Protein AF-A0A6N9TTR0-F1 (afdb_monomer)

Foldseek 3Di:
DVVVVVCVVVVQVVQVVVLVVVVVVCVVVVHDDPDRDRDDDD

Radius of gyration: 13.27 Å; Cα contacts (8 Å, |Δi|>4): 15; chains: 1; bounding box: 35×8×32 Å

Solvent-accessible surface area (backbone atoms only — not comparable to full-atom values): 2655 Å² to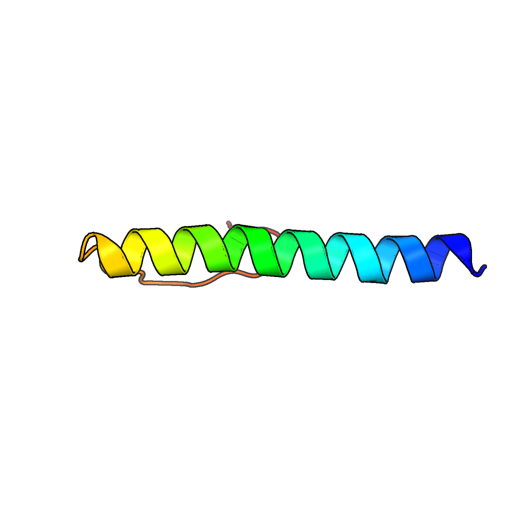tal; per-residue (Å²): 114,67,65,60,54,52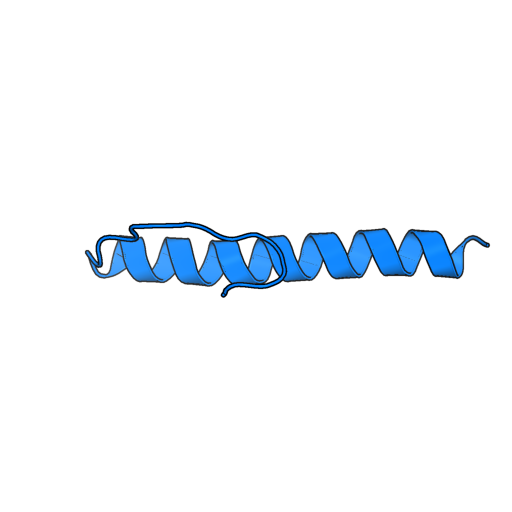,48,54,54,51,51,54,50,50,47,49,54,52,47,49,48,53,52,53,50,35,50,74,72,70,46,86,80,90,74,88,66,82,84,76,70,135

pLDDT: mean 89.94, std 8.56, range [57.19, 96.31]

InterPro domains:
  IPR004387 Peptidase M50, putative membrane-associated zinc metallopeptidase [PTHR42837] (2-42)
  IPR008915 Peptidase M50 [PF02163] (7-42)

Organism: Dissulfurirhabdus thermomarina (NCBI:txid1765737)

Mean predicted aligned error: 4.18 Å

Sequence (42 aa):
MTTFWSFLLVLSGLIFVHEFGHFLVARAFGIRVLKFSLGFGP

Structure (mmCIF, N/CA/C/O backbone):
data_AF-A0A6N9TTR0-F1
#
_entry.id   AF-A0A6N9TTR0-F1
#
loop_
_atom_site.group_PDB
_atom_site.id
_atom_site.type_symbol
_atom_site.label_atom_id
_atom_site.label_alt_id
_atom_site.label_comp_id
_atom_site.label_asym_id
_atom_site.label_entity_id
_atom_site.label_seq_id
_atom_site.pdbx_PDB_ins_code
_atom_site.Cartn_x
_atom_site.Cartn_y
_atom_site.Cartn_z
_atom_site.occupancy
_atom_site.B_iso_or_equiv
_atom_site.auth_seq_id
_atom_site.auth_comp_id
_atom_site.auth_asym_id
_atom_site.auth_atom_id
_atom_site.pdbx_PDB_model_num
ATOM 1 N N . MET A 1 1 ? 18.226 1.115 -19.453 1.00 75.12 1 MET A N 1
ATOM 2 C CA . MET A 1 1 ? 17.920 2.216 -18.510 1.00 75.12 1 MET A CA 1
ATOM 3 C C . MET A 1 1 ? 16.432 2.529 -18.455 1.00 75.12 1 MET A C 1
ATOM 5 O O . MET A 1 1 ? 15.909 2.651 -17.361 1.00 75.12 1 MET A O 1
ATOM 9 N N . THR A 1 2 ? 15.727 2.590 -19.587 1.00 92.81 2 THR A N 1
ATOM 10 C CA . THR A 1 2 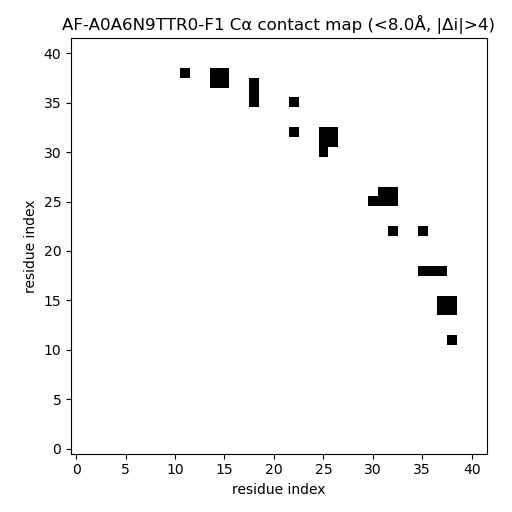? 14.263 2.780 -19.634 1.00 92.81 2 THR A CA 1
ATOM 11 C C . THR A 1 2 ? 13.484 1.714 -18.856 1.00 92.81 2 THR A C 1
ATOM 13 O O . THR A 1 2 ? 12.654 2.060 -18.030 1.00 92.81 2 THR A O 1
ATOM 16 N N . THR A 1 3 ? 13.814 0.431 -19.031 1.00 93.00 3 THR A N 1
ATOM 17 C CA . THR A 1 3 ? 13.174 -0.700 -18.332 1.00 93.00 3 THR A CA 1
ATOM 18 C C . THR A 1 3 ? 13.225 -0.600 -16.812 1.00 93.00 3 THR A C 1
ATOM 20 O O . THR A 1 3 ? 12.245 -0.927 -16.154 1.00 93.00 3 THR A O 1
ATOM 23 N N . PHE A 1 4 ? 14.334 -0.120 -16.250 1.00 95.38 4 PHE A N 1
ATOM 24 C CA . PHE A 1 4 ? 14.482 0.052 -14.804 1.00 95.38 4 PHE A CA 1
ATOM 25 C C . PHE A 1 4 ? 13.518 1.116 -14.259 1.00 95.38 4 PHE A C 1
ATOM 27 O O . PHE A 1 4 ? 1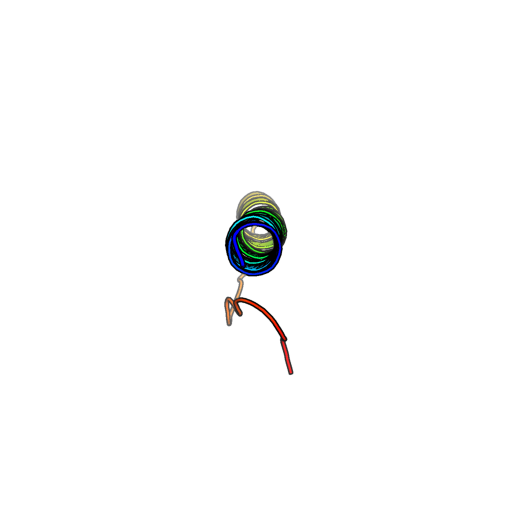2.816 0.883 -13.278 1.00 95.38 4 PHE A O 1
ATOM 34 N N . TRP A 1 5 ? 13.423 2.257 -14.945 1.00 95.88 5 TRP A N 1
ATOM 35 C CA . TRP A 1 5 ? 12.494 3.326 -14.578 1.00 95.88 5 TRP A CA 1
ATOM 36 C C . TRP A 1 5 ? 11.033 2.928 -14.790 1.00 95.88 5 TRP A C 1
ATOM 38 O O . TRP A 1 5 ? 10.197 3.183 -13.926 1.00 95.88 5 TRP A O 1
ATOM 48 N N . SER A 1 6 ? 10.726 2.248 -15.898 1.00 95.31 6 SER A N 1
ATOM 49 C CA . SER A 1 6 ? 9.390 1.704 -16.153 1.00 95.31 6 SER A CA 1
ATOM 50 C C . SER A 1 6 ? 8.978 0.694 -15.082 1.00 95.31 6 SER A C 1
ATOM 52 O O . SER A 1 6 ? 7.848 0.743 -14.607 1.00 95.31 6 SER A O 1
ATOM 54 N N . PHE A 1 7 ? 9.894 -0.181 -14.657 1.00 95.06 7 PHE A N 1
ATOM 55 C CA . PHE A 1 7 ? 9.646 -1.142 -13.585 1.00 95.06 7 PHE A CA 1
ATOM 56 C C . PHE A 1 7 ? 9.298 -0.447 -12.265 1.00 95.06 7 PHE A C 1
ATOM 58 O O . PHE A 1 7 ? 8.276 -0.764 -11.665 1.00 95.06 7 PHE A O 1
ATOM 65 N N . LEU A 1 8 ? 10.095 0.541 -11.846 1.00 95.12 8 LEU A N 1
ATOM 66 C CA . LEU A 1 8 ? 9.840 1.313 -10.626 1.00 95.12 8 LEU A CA 1
ATOM 67 C C . LEU A 1 8 ? 8.490 2.038 -10.661 1.00 95.12 8 LEU A C 1
ATOM 69 O O . LEU A 1 8 ? 7.749 1.996 -9.680 1.00 95.12 8 LEU A O 1
ATOM 73 N N . LEU A 1 9 ? 8.149 2.674 -11.783 1.00 95.38 9 LEU A N 1
ATOM 74 C CA . LEU A 1 9 ? 6.879 3.391 -11.936 1.00 95.38 9 LEU A CA 1
ATOM 75 C C . LEU A 1 9 ? 5.672 2.452 -11.870 1.00 95.38 9 LEU A C 1
ATOM 77 O O . LEU A 1 9 ? 4.709 2.733 -11.160 1.00 95.38 9 LEU A O 1
ATOM 81 N N . VAL A 1 10 ? 5.727 1.325 -12.578 1.00 96.00 10 VAL A N 1
ATOM 82 C CA . VAL A 1 10 ? 4.618 0.364 -12.590 1.00 96.00 10 VAL A CA 1
ATOM 83 C C . VAL A 1 10 ? 4.483 -0.317 -11.234 1.00 96.00 10 VAL A C 1
ATOM 85 O O . VAL A 1 10 ? 3.374 -0.415 -10.717 1.00 96.00 10 VAL A O 1
ATOM 88 N N . LEU A 1 11 ? 5.592 -0.756 -10.632 1.00 94.56 11 LEU A N 1
ATOM 89 C CA . LEU A 1 11 ? 5.557 -1.458 -9.353 1.00 94.56 11 LEU A CA 1
ATOM 90 C C . LEU A 1 11 ? 5.074 -0.546 -8.218 1.00 94.56 11 LEU A C 1
ATOM 92 O O . LEU A 1 11 ? 4.216 -0.953 -7.441 1.00 94.56 11 LEU A O 1
ATOM 96 N N . SER A 1 12 ? 5.564 0.696 -8.148 1.00 92.44 12 SER A N 1
ATOM 97 C CA . SER A 1 12 ? 5.101 1.669 -7.145 1.00 92.44 12 SER A CA 1
ATOM 98 C C . SER A 1 12 ? 3.619 2.013 -7.312 1.00 92.44 12 SER A C 1
ATOM 100 O O . SER A 1 12 ? 2.880 2.015 -6.328 1.00 92.44 12 SER A O 1
ATOM 102 N N . GLY A 1 13 ? 3.158 2.227 -8.550 1.00 95.19 13 GLY A N 1
ATOM 103 C CA . GLY A 1 13 ? 1.744 2.464 -8.839 1.00 95.19 13 GLY A CA 1
ATOM 104 C C . GLY A 1 13 ? 0.855 1.267 -8.489 1.00 95.19 13 GLY A C 1
ATOM 105 O O . GLY A 1 13 ? -0.205 1.443 -7.890 1.00 95.19 13 GLY A O 1
ATOM 106 N N . LEU A 1 14 ? 1.297 0.047 -8.804 1.00 94.69 14 LEU A N 1
ATOM 107 C CA . LEU A 1 14 ? 0.574 -1.185 -8.482 1.00 94.69 14 LEU A CA 1
ATOM 108 C C . LEU A 1 14 ? 0.402 -1.358 -6.969 1.00 94.69 14 LEU A C 1
ATOM 110 O O . LEU A 1 14 ? -0.708 -1.625 -6.512 1.00 94.69 14 LEU A O 1
ATOM 114 N N . ILE A 1 15 ? 1.485 -1.182 -6.206 1.00 93.31 15 ILE A N 1
ATOM 115 C CA . ILE A 1 15 ? 1.477 -1.285 -4.741 1.00 93.31 15 ILE A CA 1
ATOM 116 C C . ILE A 1 15 ? 0.535 -0.234 -4.141 1.00 93.31 15 ILE A C 1
ATOM 118 O O . ILE A 1 15 ? -0.327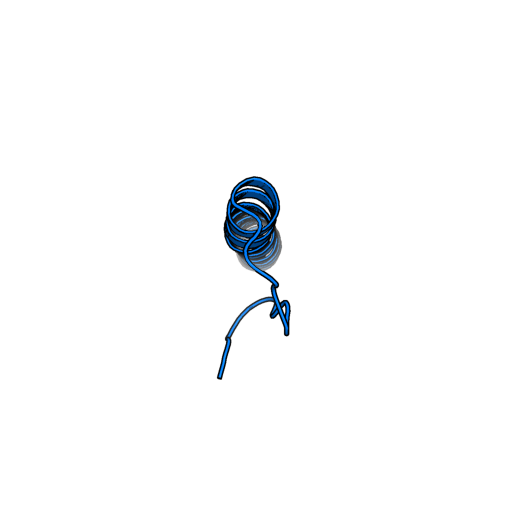 -0.575 -3.332 1.00 93.31 15 ILE A O 1
ATOM 122 N N . PHE A 1 16 ? 0.613 1.011 -4.621 1.00 93.25 16 PHE A N 1
ATOM 123 C CA . PHE A 1 16 ? -0.279 2.086 -4.189 1.00 93.25 16 PHE A CA 1
ATOM 124 C C . PHE A 1 16 ? -1.753 1.734 -4.386 1.00 93.25 16 PHE A C 1
ATOM 126 O O . PHE A 1 16 ? -2.546 1.838 -3.450 1.00 93.25 16 PHE A O 1
ATOM 133 N N . VAL A 1 17 ? -2.129 1.291 -5.589 1.00 95.50 17 VAL A N 1
ATOM 134 C CA . VAL A 1 17 ? -3.520 0.925 -5.888 1.00 95.50 17 VAL A CA 1
ATOM 135 C C . VAL A 1 17 ? -3.961 -0.288 -5.064 1.00 95.50 17 VAL A C 1
ATOM 137 O O . VAL A 1 17 ? -5.099 -0.324 -4.598 1.00 95.50 17 VAL A O 1
ATOM 140 N N . HIS A 1 18 ? -3.074 -1.260 -4.845 1.00 93.00 18 HIS A N 1
ATOM 141 C CA . HIS A 1 18 ? 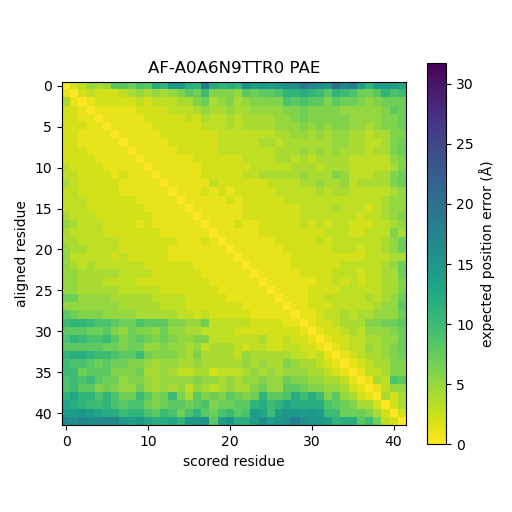-3.363 -2.453 -4.051 1.00 93.00 18 HIS A CA 1
ATOM 142 C C . HIS A 1 18 ? -3.688 -2.112 -2.591 1.00 93.00 18 HIS A C 1
ATOM 144 O O . HIS A 1 18 ? -4.751 -2.479 -2.085 1.00 93.00 18 HIS A O 1
ATOM 150 N N . GLU A 1 19 ? -2.804 -1.376 -1.918 1.00 93.50 19 GLU A N 1
ATOM 151 C CA . GLU A 1 19 ? -2.996 -0.986 -0.518 1.00 93.50 19 GLU A CA 1
ATOM 152 C C . GLU A 1 19 ? -4.175 -0.019 -0.370 1.00 93.50 19 GLU A C 1
ATOM 154 O O . GLU A 1 19 ? -4.986 -0.161 0.550 1.00 93.50 19 GLU A O 1
ATOM 159 N N . PHE A 1 20 ? -4.348 0.905 -1.321 1.00 92.50 20 PHE A N 1
ATOM 160 C CA . PHE A 1 20 ? -5.508 1.793 -1.355 1.00 92.50 20 PHE A CA 1
ATOM 161 C C . PHE A 1 20 ? -6.827 1.020 -1.489 1.00 92.50 20 PHE A C 1
ATOM 163 O O . PHE A 1 20 ? -7.809 1.368 -0.833 1.00 92.50 20 PHE A O 1
ATOM 170 N N . GLY A 1 21 ? -6.847 -0.060 -2.275 1.00 94.06 21 GLY A N 1
ATOM 171 C CA . GLY A 1 21 ? -7.988 -0.968 -2.378 1.00 94.06 21 GLY A CA 1
ATOM 172 C C . GLY A 1 21 ? -8.358 -1.595 -1.032 1.00 94.06 21 GLY A C 1
ATOM 173 O O . GLY A 1 21 ? -9.521 -1.528 -0.628 1.00 94.06 21 GLY A O 1
ATOM 174 N N . HIS A 1 22 ? -7.375 -2.117 -0.291 1.00 93.31 22 HIS A N 1
ATOM 175 C CA . HIS A 1 22 ? -7.596 -2.646 1.064 1.00 93.31 22 HIS A CA 1
ATOM 176 C C . HIS A 1 22 ? -8.154 -1.590 2.011 1.00 93.31 22 HIS A C 1
ATOM 178 O O . HIS A 1 22 ? -9.103 -1.860 2.747 1.00 93.31 22 HIS A O 1
ATOM 184 N N . PHE A 1 23 ? -7.611 -0.372 1.968 1.00 92.94 23 PHE A N 1
ATOM 185 C CA . PHE A 1 23 ? -8.112 0.740 2.772 1.00 92.94 23 PHE A CA 1
ATOM 186 C C . PHE A 1 23 ? -9.566 1.085 2.438 1.00 92.94 23 PHE A C 1
ATOM 188 O O . PHE A 1 23 ? -10.384 1.276 3.341 1.00 92.94 23 PHE A O 1
ATOM 195 N N . LEU A 1 24 ? -9.903 1.148 1.149 1.00 94.25 24 LEU A N 1
ATOM 196 C CA . LEU A 1 24 ? -11.239 1.514 0.692 1.00 94.25 24 LEU A CA 1
ATOM 197 C C . LEU A 1 24 ? -12.272 0.450 1.078 1.00 94.25 24 LEU A C 1
ATOM 199 O O . LEU A 1 24 ? -13.349 0.795 1.566 1.00 94.25 24 LEU A O 1
ATOM 203 N N . VAL A 1 25 ? -11.916 -0.830 0.932 1.00 95.50 25 VAL A N 1
ATOM 204 C CA . VAL A 1 25 ? -12.733 -1.966 1.377 1.00 95.50 25 VAL A CA 1
ATOM 205 C C . VAL A 1 25 ? -12.904 -1.931 2.895 1.00 95.50 25 VAL A C 1
ATOM 207 O O . VAL A 1 25 ? -14.035 -1.925 3.373 1.00 95.50 25 VAL A O 1
ATOM 210 N N . ALA A 1 26 ? -11.821 -1.807 3.667 1.00 94.81 26 ALA A N 1
ATOM 211 C CA . ALA A 1 26 ? -11.898 -1.709 5.125 1.00 94.81 26 ALA A CA 1
ATOM 212 C C . ALA A 1 26 ? -12.824 -0.562 5.569 1.00 94.81 26 ALA A C 1
ATOM 214 O O . ALA A 1 26 ? -13.692 -0.759 6.422 1.00 94.81 26 ALA A O 1
ATOM 215 N N . ARG A 1 27 ? -12.719 0.609 4.926 1.00 93.38 27 ARG A N 1
ATOM 216 C CA . ARG A 1 27 ? -13.591 1.757 5.200 1.00 93.38 27 ARG A CA 1
ATOM 217 C C . ARG A 1 27 ? -15.053 1.482 4.842 1.00 93.38 27 ARG A C 1
ATOM 219 O O . ARG A 1 27 ? -15.935 1.885 5.596 1.00 93.38 27 ARG A O 1
ATOM 226 N N . ALA A 1 28 ? -15.314 0.800 3.728 1.00 95.69 28 ALA A N 1
ATOM 227 C CA . ALA A 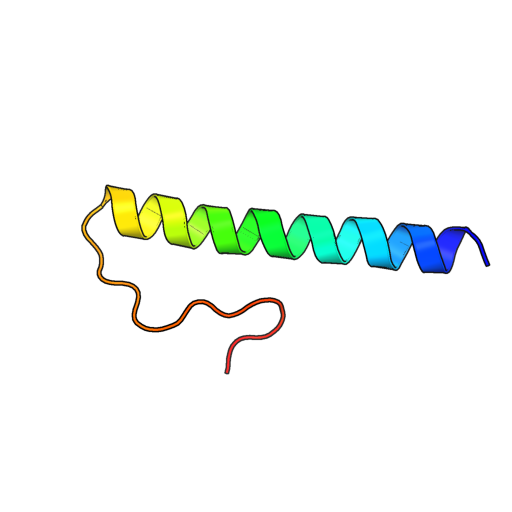1 28 ? -16.667 0.440 3.301 1.00 95.69 28 ALA A CA 1
ATOM 228 C C . ALA A 1 28 ? -17.354 -0.533 4.276 1.00 95.69 28 ALA A C 1
ATOM 230 O O . ALA A 1 28 ? -18.557 -0.425 4.497 1.00 95.69 28 ALA A O 1
ATOM 231 N N . PHE A 1 29 ? -16.592 -1.424 4.914 1.00 96.31 29 PHE A N 1
ATOM 232 C CA . PHE A 1 29 ? -17.085 -2.344 5.946 1.00 96.31 29 PHE A CA 1
ATOM 233 C C . PHE A 1 29 ? -17.061 -1.753 7.370 1.00 96.31 29 PHE A C 1
ATOM 235 O O . PHE A 1 29 ? -17.301 -2.469 8.339 1.00 96.31 29 PHE A O 1
ATOM 242 N N . GLY A 1 30 ? -16.773 -0.454 7.526 1.00 92.75 30 GLY A N 1
ATOM 243 C CA . GLY A 1 30 ? -16.738 0.211 8.835 1.00 92.75 30 GLY A CA 1
ATOM 244 C C . GLY A 1 30 ? -15.545 -0.184 9.716 1.00 92.75 30 GLY A C 1
ATOM 245 O O . GLY A 1 30 ? -15.537 0.105 10.913 1.00 92.75 30 GLY A O 1
ATOM 246 N N . ILE A 1 31 ? -14.525 -0.825 9.143 1.00 94.06 31 ILE A N 1
ATOM 247 C CA . ILE A 1 31 ? -13.304 -1.217 9.847 1.00 94.06 31 ILE A CA 1
ATOM 248 C C . ILE A 1 31 ? -12.417 0.023 10.006 1.00 94.06 31 ILE A C 1
ATOM 250 O O . ILE A 1 31 ? -12.032 0.676 9.034 1.00 94.06 31 ILE A O 1
ATOM 254 N N . ARG A 1 32 ? -12.067 0.357 11.254 1.00 88.00 32 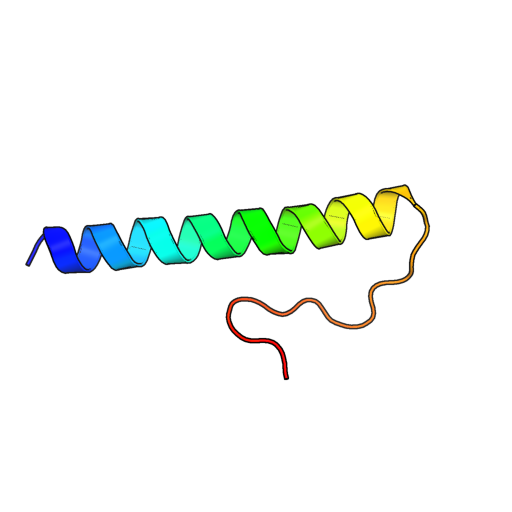ARG A N 1
ATOM 255 C CA . ARG A 1 32 ? -11.167 1.477 11.555 1.00 88.00 32 ARG A CA 1
ATOM 256 C C . ARG A 1 32 ? -9.730 1.104 11.190 1.00 88.00 32 ARG A C 1
ATOM 258 O O . ARG A 1 32 ? -9.097 0.313 11.882 1.00 88.00 32 ARG A O 1
ATOM 265 N N . VAL A 1 33 ? -9.198 1.727 10.144 1.00 89.50 33 VAL A N 1
ATOM 266 C CA . VAL A 1 33 ? -7.787 1.591 9.763 1.00 89.50 33 VAL A CA 1
ATOM 267 C C . VAL A 1 33 ? -6.937 2.547 10.604 1.00 89.50 33 VAL A C 1
ATOM 269 O O . VAL A 1 33 ? -7.134 3.758 10.555 1.00 89.50 33 VAL A O 1
ATOM 272 N N . LEU A 1 34 ? -6.008 2.006 11.399 1.00 86.50 34 LEU A N 1
ATOM 273 C CA . LEU A 1 34 ? -5.150 2.789 12.306 1.00 86.50 34 LEU A CA 1
ATOM 274 C C . LEU A 1 34 ? -3.886 3.325 11.626 1.00 86.50 34 LEU A C 1
ATOM 276 O O . LEU A 1 34 ? -3.371 4.369 12.020 1.00 86.50 34 LEU A O 1
ATOM 280 N N . LYS A 1 35 ? -3.370 2.600 10.629 1.00 83.56 35 LYS A N 1
ATOM 281 C CA . LYS A 1 35 ? -2.189 2.976 9.851 1.00 83.56 35 LYS A CA 1
ATOM 282 C C . LYS A 1 35 ? -2.376 2.533 8.407 1.00 83.56 35 LYS A C 1
ATOM 284 O O . LYS A 1 35 ? -2.763 1.396 8.160 1.00 83.56 35 LYS A O 1
ATOM 289 N N . PHE A 1 36 ? -2.088 3.439 7.483 1.00 85.19 36 PHE A N 1
ATOM 290 C CA . PHE A 1 36 ? -1.951 3.143 6.064 1.00 85.19 36 PHE A CA 1
ATOM 291 C C . PHE A 1 36 ? -0.453 3.108 5.757 1.00 85.19 36 PHE A C 1
ATOM 293 O O . PHE A 1 36 ? 0.217 4.126 5.930 1.00 85.19 36 PHE A O 1
ATOM 300 N N . SER A 1 37 ? 0.074 1.936 5.402 1.00 84.31 37 SER A N 1
ATOM 301 C CA . SER A 1 37 ? 1.452 1.804 4.917 1.00 84.31 37 SER A CA 1
ATOM 302 C C . SER A 1 37 ? 1.447 1.822 3.393 1.00 84.31 37 SER A C 1
ATOM 304 O O . SER A 1 37 ? 0.415 1.557 2.781 1.00 84.31 37 SER A O 1
ATOM 306 N N . LEU A 1 38 ? 2.581 2.196 2.810 1.00 81.81 38 LEU A N 1
ATOM 307 C CA . LEU A 1 38 ? 2.789 2.229 1.369 1.00 81.81 38 LEU A CA 1
ATOM 308 C C . LEU A 1 38 ? 4.108 1.516 1.068 1.00 81.81 38 LEU A C 1
ATOM 310 O O . LEU A 1 38 ? 5.178 2.065 1.343 1.00 81.81 38 LEU A O 1
ATOM 314 N N . GLY A 1 39 ? 4.039 0.282 0.570 1.00 79.44 39 GLY A N 1
ATOM 315 C CA . GLY A 1 39 ? 5.206 -0.578 0.354 1.00 79.44 39 GLY A CA 1
ATOM 316 C C . GLY A 1 39 ? 5.242 -1.792 1.278 1.00 79.44 39 GLY A C 1
ATOM 317 O O . GLY A 1 39 ? 4.574 -2.790 1.027 1.00 79.44 39 GLY A O 1
ATOM 318 N N . PHE A 1 40 ? 6.080 -1.734 2.313 1.00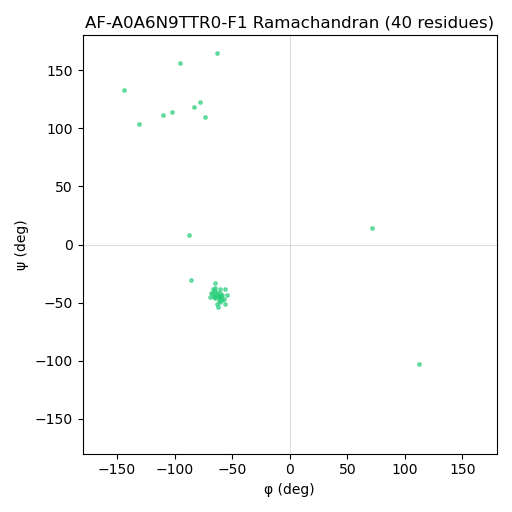 67.94 40 PHE A N 1
ATOM 319 C CA . PHE A 1 40 ? 6.267 -2.828 3.268 1.00 67.94 40 PHE A CA 1
ATOM 320 C C . PHE A 1 40 ? 5.671 -2.415 4.618 1.00 67.94 40 PHE A C 1
ATOM 322 O O . PHE A 1 40 ? 6.151 -1.481 5.261 1.00 67.94 40 PHE A O 1
ATOM 329 N N . GLY A 1 41 ? 4.577 -3.065 5.025 1.00 69.94 41 GLY A N 1
ATOM 330 C CA . GLY A 1 41 ? 4.105 -3.011 6.412 1.00 69.94 41 GLY A CA 1
ATOM 331 C C . GLY A 1 41 ? 5.133 -3.628 7.379 1.00 69.94 41 GLY A C 1
ATOM 332 O O . GLY A 1 41 ? 6.064 -4.288 6.913 1.00 69.94 41 GLY A O 1
ATOM 333 N N . PRO A 1 42 ? 5.009 -3.390 8.698 1.00 57.19 42 PRO A N 1
ATOM 334 C CA . PRO A 1 42 ? 5.818 -4.091 9.696 1.00 57.19 42 PRO A CA 1
ATOM 335 C C . PRO A 1 42 ? 5.606 -5.609 9.661 1.00 57.19 42 PRO A C 1
ATOM 337 O O . PRO A 1 42 ? 4.482 -6.042 9.314 1.00 57.19 42 PRO A O 1
#

Secondary structure (DSSP, 8-state):
-HHHHHHHHHHHHHHHHHHHHHHHHHHHTT-------SS---